Protein AF-A0A6G3SAL5-F1 (afdb_monomer_lite)

Secondary structure (DSSP, 8-state):
-HHHHHHHHHHHH--S-----S-EEEEEEETTEEEEEETTEEEEEE-TT-

Radius of gyration: 11.23 Å; chains: 1; bounding box: 28×17×29 Å

pLDDT: mean 86.46, std 7.69, range [56.22, 94.88]

Sequence (50 aa):
MAPALQATARGALHLGPGPCVCGDSTLADRPDGTVVRHGDTVAKAHAPDT

Foldseek 3Di:
DQVVQQVVQCVVPDVDDDDADQDKDWPDDDQQWTWIDGRPDIGIDGHPVD

Structure (mmCIF, N/CA/C/O backbone):
data_AF-A0A6G3SAL5-F1
#
_entry.id   AF-A0A6G3SAL5-F1
#
loop_
_atom_site.group_PDB
_atom_site.id
_atom_site.type_symbol
_atom_site.label_atom_id
_atom_site.label_alt_id
_atom_site.label_comp_id
_atom_site.label_asym_id
_atom_site.label_entity_id
_atom_site.label_seq_id
_atom_site.pdbx_PDB_ins_code
_atom_site.Cartn_x
_atom_site.Cartn_y
_atom_site.Cartn_z
_atom_site.occupancy
_atom_site.B_iso_or_equiv
_atom_site.auth_seq_id
_atom_site.auth_comp_id
_atom_site.auth_asym_id
_atom_site.auth_atom_id
_atom_site.pdbx_PDB_model_num
ATOM 1 N N . MET A 1 1 ? 1.910 1.740 10.065 1.00 66.00 1 MET A N 1
ATOM 2 C CA . MET A 1 1 ? 1.387 0.525 9.399 1.00 66.00 1 MET A CA 1
ATOM 3 C C . MET A 1 1 ? 1.749 0.478 7.914 1.00 66.00 1 MET A C 1
ATOM 5 O O . MET A 1 1 ? 2.401 -0.478 7.514 1.00 66.00 1 MET A O 1
ATOM 9 N N . ALA A 1 2 ? 1.433 1.503 7.110 1.00 75.81 2 ALA A N 1
ATOM 10 C CA . ALA A 1 2 ? 1.661 1.485 5.653 1.00 75.81 2 ALA A CA 1
ATOM 11 C C . ALA A 1 2 ? 3.080 1.072 5.171 1.00 75.81 2 ALA A C 1
ATOM 13 O O . ALA A 1 2 ? 3.147 0.221 4.284 1.00 75.81 2 ALA A O 1
ATOM 14 N N . PRO A 1 3 ? 4.206 1.542 5.756 1.00 80.44 3 PRO A N 1
ATOM 15 C CA . PRO A 1 3 ? 5.544 1.151 5.283 1.00 80.44 3 PRO A CA 1
ATOM 16 C C . PRO A 1 3 ? 5.862 -0.340 5.468 1.00 80.44 3 PRO A C 1
ATOM 18 O O . PRO A 1 3 ? 6.511 -0.952 4.624 1.00 80.44 3 PRO A O 1
ATOM 21 N N . ALA A 1 4 ? 5.377 -0.948 6.556 1.00 85.00 4 ALA A N 1
ATOM 22 C CA . ALA A 1 4 ? 5.541 -2.382 6.793 1.00 85.00 4 ALA A CA 1
ATOM 23 C C . ALA A 1 4 ? 4.737 -3.198 5.773 1.00 85.00 4 ALA A C 1
ATOM 25 O O . ALA A 1 4 ? 5.226 -4.186 5.237 1.00 85.00 4 ALA A O 1
ATOM 26 N N . LEU A 1 5 ? 3.535 -2.726 5.441 1.00 87.50 5 LEU A N 1
ATOM 27 C CA . LEU A 1 5 ? 2.677 -3.333 4.431 1.00 87.50 5 LEU A CA 1
ATOM 28 C C . LEU A 1 5 ? 3.288 -3.285 3.029 1.00 87.50 5 LEU A C 1
ATOM 30 O O . LEU A 1 5 ? 3.241 -4.274 2.299 1.00 87.50 5 LEU A O 1
ATOM 34 N N . GLN A 1 6 ? 3.898 -2.153 2.673 1.00 88.44 6 GLN A N 1
ATOM 35 C CA . GLN A 1 6 ? 4.635 -1.997 1.418 1.00 88.44 6 GLN A CA 1
ATOM 36 C C . GLN A 1 6 ? 5.827 -2.958 1.360 1.00 88.44 6 GLN A C 1
ATOM 38 O O . GLN A 1 6 ? 6.033 -3.625 0.348 1.00 88.44 6 GLN A O 1
ATOM 43 N N . ALA A 1 7 ? 6.571 -3.105 2.461 1.00 86.56 7 ALA A N 1
ATOM 44 C CA . ALA A 1 7 ? 7.668 -4.066 2.543 1.00 86.56 7 ALA A CA 1
ATOM 45 C C . ALA A 1 7 ? 7.188 -5.519 2.373 1.00 86.56 7 ALA A C 1
ATOM 47 O O . ALA A 1 7 ? 7.812 -6.278 1.632 1.00 86.56 7 ALA A O 1
ATOM 48 N N . THR A 1 8 ? 6.063 -5.898 2.990 1.00 88.19 8 THR A N 1
ATOM 49 C CA . THR A 1 8 ? 5.455 -7.227 2.810 1.00 88.19 8 THR A CA 1
ATOM 50 C C . THR A 1 8 ? 5.037 -7.466 1.361 1.00 88.19 8 THR A C 1
ATOM 52 O O . THR A 1 8 ? 5.382 -8.500 0.792 1.00 88.19 8 THR A O 1
ATOM 55 N N . ALA A 1 9 ? 4.340 -6.509 0.743 1.00 89.19 9 ALA A N 1
ATOM 56 C CA . ALA A 1 9 ? 3.908 -6.624 -0.649 1.00 89.19 9 ALA A CA 1
ATOM 57 C C . ALA A 1 9 ? 5.106 -6.745 -1.608 1.00 89.19 9 ALA A C 1
ATOM 59 O O . ALA A 1 9 ? 5.093 -7.569 -2.522 1.00 89.19 9 ALA A O 1
ATOM 60 N N . ARG A 1 10 ? 6.179 -5.987 -1.354 1.00 88.06 10 ARG A N 1
ATOM 61 C CA . ARG A 1 10 ? 7.430 -6.079 -2.113 1.00 88.06 10 ARG A CA 1
ATOM 62 C C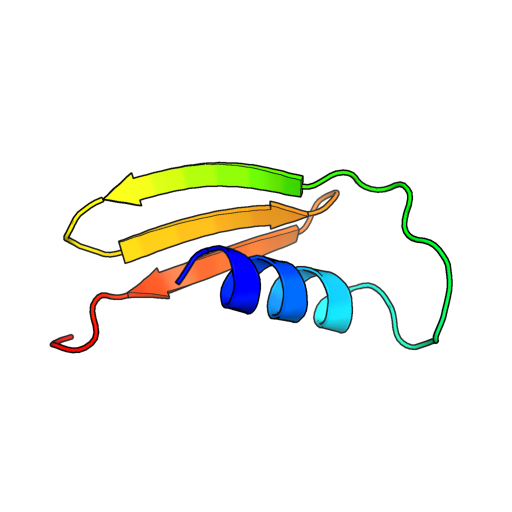 . ARG A 1 10 ? 8.114 -7.438 -1.925 1.00 88.06 10 ARG A C 1
ATOM 64 O O . ARG A 1 10 ? 8.521 -8.042 -2.910 1.00 88.06 10 ARG A O 1
ATOM 71 N N . GLY A 1 11 ? 8.220 -7.939 -0.695 1.00 87.81 11 GLY A N 1
ATOM 72 C CA . GLY A 1 11 ? 8.837 -9.242 -0.411 1.00 87.81 11 GLY A CA 1
ATOM 73 C C . GLY A 1 11 ? 8.084 -10.428 -1.025 1.00 87.81 11 GLY A C 1
ATOM 74 O O . GLY A 1 11 ? 8.704 -11.426 -1.376 1.00 87.81 11 GLY A O 1
ATOM 75 N N . ALA A 1 12 ? 6.767 -10.309 -1.210 1.00 87.50 12 ALA A N 1
ATOM 76 C CA . ALA A 1 12 ? 5.963 -11.335 -1.873 1.00 87.50 12 ALA A CA 1
ATOM 77 C C . ALA A 1 12 ? 6.246 -11.448 -3.385 1.00 87.50 12 ALA A C 1
ATOM 79 O O . ALA A 1 12 ? 6.086 -12.524 -3.956 1.00 87.50 12 ALA A O 1
ATOM 80 N N . LEU A 1 13 ? 6.657 -10.350 -4.030 1.00 88.12 13 LEU A N 1
ATOM 81 C CA . LEU A 1 13 ? 6.882 -10.284 -5.478 1.00 88.12 13 LEU A CA 1
ATOM 82 C C . LEU A 1 13 ? 8.359 -10.351 -5.877 1.00 88.12 13 LEU A C 1
ATOM 84 O O . LEU A 1 13 ? 8.679 -10.785 -6.982 1.00 88.12 13 LEU A O 1
ATOM 88 N N . HIS A 1 14 ? 9.264 -9.939 -4.989 1.00 88.19 14 HIS A N 1
ATOM 89 C CA . HIS A 1 14 ? 10.693 -9.851 -5.272 1.00 88.19 14 HIS A CA 1
ATOM 90 C C . HIS A 1 14 ? 11.480 -10.768 -4.336 1.00 88.19 14 HIS A C 1
ATOM 92 O O . HIS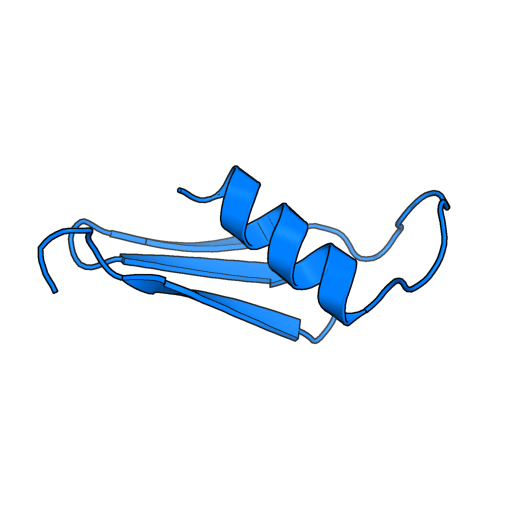 A 1 14 ? 11.664 -10.467 -3.160 1.00 88.19 14 HIS A O 1
ATOM 98 N N . LEU A 1 15 ? 11.997 -11.872 -4.880 1.00 79.06 15 LEU A N 1
ATOM 99 C CA . LEU A 1 15 ? 12.831 -12.842 -4.152 1.00 79.06 15 LEU A CA 1
ATOM 100 C C . LEU A 1 15 ? 14.299 -12.404 -4.000 1.00 79.06 15 LEU A C 1
ATOM 102 O O . LEU A 1 15 ? 15.066 -13.058 -3.297 1.00 79.06 15 LEU A O 1
ATOM 106 N N . GLY A 1 16 ? 14.709 -11.325 -4.670 1.00 78.44 16 GLY A N 1
ATOM 107 C CA . GLY A 1 16 ? 16.100 -10.883 -4.728 1.00 78.44 16 GLY A CA 1
ATOM 108 C C . GLY A 1 16 ? 16.279 -9.394 -4.425 1.00 78.44 16 GLY A C 1
ATOM 109 O O . GLY A 1 16 ? 15.354 -8.598 -4.615 1.00 78.44 16 GLY A O 1
ATOM 110 N N . PRO A 1 17 ? 17.480 -8.990 -3.975 1.00 71.69 17 PRO A N 1
ATOM 111 C CA . PRO A 1 17 ? 17.814 -7.587 -3.803 1.00 71.69 17 PRO A CA 1
ATOM 112 C C . PRO A 1 17 ? 17.954 -6.930 -5.181 1.00 71.69 17 PRO A C 1
ATOM 114 O O . PRO A 1 17 ? 18.854 -7.243 -5.955 1.00 71.69 17 PRO A O 1
ATOM 117 N N . GLY A 1 18 ? 17.045 -6.012 -5.492 1.00 81.12 18 GLY A N 1
ATOM 118 C CA . GLY A 1 18 ? 17.057 -5.254 -6.737 1.00 81.12 18 GLY A CA 1
ATOM 119 C C . GLY A 1 18 ? 16.204 -3.988 -6.638 1.00 81.12 18 GLY A C 1
ATOM 120 O O . GLY A 1 18 ? 15.305 -3.906 -5.784 1.00 81.12 18 GLY A O 1
ATOM 121 N N . PRO A 1 19 ? 16.488 -2.972 -7.473 1.00 80.19 19 PRO A N 1
ATOM 122 C CA . PRO A 1 19 ? 15.633 -1.800 -7.571 1.00 80.19 19 PRO A CA 1
ATOM 123 C C . PRO A 1 19 ? 14.242 -2.228 -8.047 1.00 80.19 19 PRO A C 1
ATOM 125 O O . PRO A 1 19 ? 14.101 -3.028 -8.967 1.00 80.19 19 PRO A O 1
ATOM 128 N N . CYS A 1 20 ? 13.211 -1.699 -7.395 1.00 85.69 20 CYS A N 1
ATOM 129 C CA . CYS A 1 20 ? 11.826 -1.997 -7.728 1.00 85.69 20 CYS A CA 1
ATOM 130 C C . CYS A 1 20 ? 11.220 -0.843 -8.531 1.00 85.69 20 CYS A C 1
ATOM 132 O O . CYS A 1 20 ? 11.335 0.310 -8.122 1.00 85.69 20 CYS A O 1
ATOM 134 N N . VAL A 1 21 ? 10.541 -1.163 -9.637 1.00 87.19 21 VAL A N 1
ATOM 135 C CA . VAL A 1 21 ? 9.885 -0.184 -10.526 1.00 87.19 21 VAL A CA 1
ATOM 136 C C . VAL A 1 21 ? 8.355 -0.178 -10.408 1.00 87.19 21 VAL A C 1
ATOM 138 O O . VAL A 1 21 ? 7.698 0.637 -11.042 1.00 87.19 21 VAL A O 1
ATOM 141 N N . CYS A 1 22 ? 7.777 -1.074 -9.601 1.00 87.88 22 CYS A N 1
ATOM 142 C CA . CYS A 1 22 ? 6.335 -1.342 -9.550 1.00 87.88 22 CYS A CA 1
ATOM 143 C C . CYS A 1 22 ? 5.483 -0.185 -8.996 1.00 87.88 22 CYS A C 1
ATOM 145 O O . CYS A 1 22 ? 4.274 -0.175 -9.220 1.00 87.88 22 CYS A O 1
ATOM 147 N N . GLY A 1 23 ? 6.101 0.770 -8.292 1.00 81.50 23 GLY A N 1
ATOM 148 C CA . GLY A 1 23 ? 5.408 1.839 -7.574 1.00 81.50 23 GLY A CA 1
ATOM 149 C C . GLY A 1 23 ? 4.572 1.328 -6.395 1.00 81.50 23 GLY A C 1
ATOM 150 O O . GLY A 1 23 ? 4.074 0.201 -6.393 1.00 81.50 23 GLY A O 1
ATOM 151 N N . ASP A 1 24 ? 4.402 2.178 -5.386 1.00 89.06 24 ASP A N 1
ATOM 152 C CA . ASP A 1 24 ? 3.569 1.897 -4.219 1.00 89.06 24 ASP A CA 1
ATOM 153 C C . ASP A 1 24 ? 2.415 2.893 -4.154 1.00 89.06 24 ASP A C 1
ATOM 155 O O . ASP A 1 24 ? 2.604 4.096 -4.343 1.00 89.06 24 ASP A O 1
ATOM 159 N N . SER A 1 25 ? 1.214 2.403 -3.851 1.0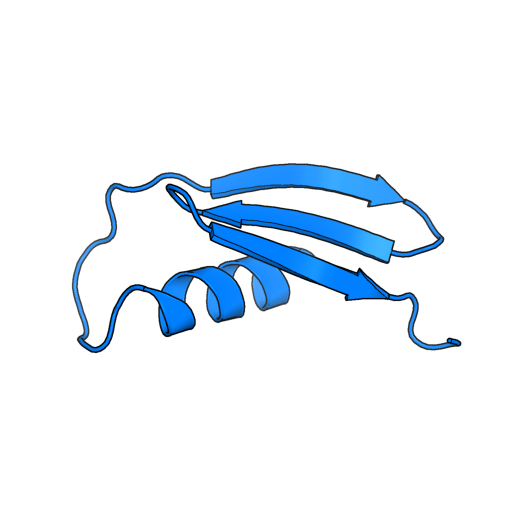0 91.56 25 SER A N 1
ATOM 160 C CA . SER A 1 25 ? 0.053 3.265 -3.618 1.00 91.56 25 SER A CA 1
ATOM 161 C C . SER A 1 25 ? -0.747 2.796 -2.412 1.00 91.56 25 SER A C 1
ATOM 163 O O . SER A 1 25 ? -1.051 1.613 -2.257 1.00 91.56 25 SER A O 1
ATOM 165 N N . THR A 1 26 ? -1.094 3.735 -1.539 1.00 94.12 26 THR A N 1
ATOM 166 C CA . THR A 1 26 ? -2.031 3.477 -0.447 1.00 94.12 26 THR A CA 1
ATOM 167 C C . THR A 1 26 ? -3.443 3.525 -1.010 1.00 94.12 26 THR A C 1
ATOM 169 O O . THR A 1 26 ? -3.846 4.541 -1.573 1.00 94.12 26 THR A O 1
ATOM 172 N N . LEU A 1 27 ? -4.187 2.427 -0.869 1.00 93.75 27 LEU A N 1
ATOM 173 C CA . LEU A 1 27 ? -5.579 2.343 -1.321 1.00 93.75 27 LEU A CA 1
ATOM 174 C C . LEU A 1 27 ? -6.555 2.733 -0.210 1.00 93.75 27 LEU A C 1
ATOM 176 O O . LEU A 1 27 ? -7.587 3.341 -0.481 1.00 93.75 27 LEU A O 1
ATOM 180 N N . ALA A 1 28 ? -6.231 2.386 1.036 1.00 94.50 28 ALA A N 1
ATOM 181 C CA . ALA A 1 28 ? -7.000 2.783 2.205 1.00 94.50 28 ALA A CA 1
ATOM 182 C C . ALA A 1 28 ? -6.083 2.917 3.421 1.00 94.50 28 ALA A C 1
ATOM 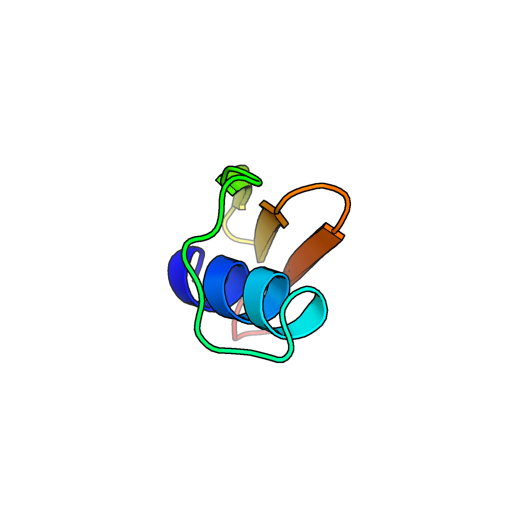184 O O . ALA A 1 28 ? -5.256 2.043 3.676 1.00 94.50 28 ALA A O 1
ATOM 185 N N . ASP A 1 29 ? -6.267 3.986 4.186 1.00 91.44 29 ASP A N 1
ATOM 186 C CA . ASP A 1 29 ? -5.667 4.151 5.506 1.00 91.44 29 ASP A CA 1
ATOM 187 C C . ASP A 1 29 ? -6.746 4.680 6.444 1.00 91.44 29 ASP A C 1
ATOM 189 O O . ASP A 1 29 ? -7.197 5.821 6.320 1.00 91.44 29 ASP A O 1
ATOM 193 N N . ARG A 1 30 ? -7.272 3.790 7.284 1.00 90.50 30 ARG A N 1
ATOM 194 C CA . ARG A 1 30 ? -8.43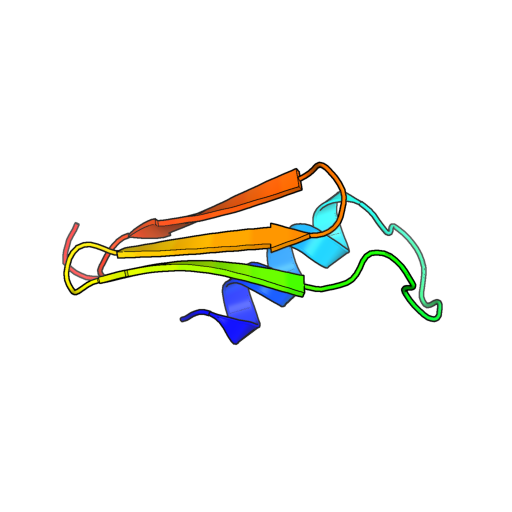5 4.044 8.133 1.00 90.50 30 ARG A CA 1
ATOM 195 C C . ARG A 1 30 ? -8.199 3.449 9.522 1.00 90.50 30 ARG A C 1
ATOM 197 O O . ARG A 1 30 ? -7.343 2.578 9.670 1.00 90.50 30 ARG A O 1
ATOM 204 N N . PRO A 1 31 ? -8.971 3.861 10.541 1.00 88.56 31 PRO A N 1
ATOM 205 C CA . PRO A 1 31 ? -8.808 3.340 11.898 1.00 88.56 31 PRO A CA 1
ATOM 206 C C . PRO A 1 31 ? -8.963 1.817 12.002 1.00 88.56 31 PRO A C 1
ATOM 208 O O . PRO A 1 31 ? -8.335 1.203 12.853 1.00 88.56 31 PRO A O 1
ATOM 211 N N . ASP A 1 32 ? -9.771 1.204 11.131 1.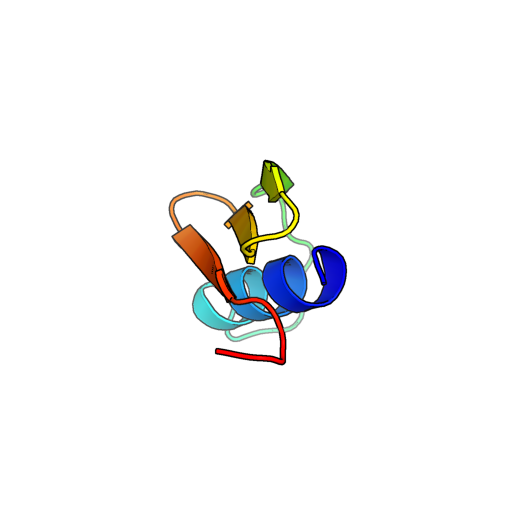00 87.00 32 ASP A N 1
ATOM 212 C CA . ASP A 1 32 ? -10.000 -0.244 11.072 1.00 87.00 32 ASP A CA 1
ATOM 213 C C . ASP A 1 32 ? -8.866 -1.031 10.387 1.00 87.00 32 ASP A C 1
ATOM 215 O O . ASP A 1 32 ? -8.803 -2.259 10.498 1.00 87.00 32 ASP A O 1
ATOM 219 N N . GLY A 1 33 ? -7.966 -0.350 9.672 1.00 91.62 33 GLY A N 1
ATOM 220 C CA . GLY A 1 33 ? -6.838 -0.984 9.002 1.00 91.62 33 GLY A CA 1
ATOM 221 C C . GLY A 1 33 ? -6.289 -0.211 7.805 1.00 91.62 33 GLY A C 1
ATOM 222 O O . GLY A 1 33 ? -6.834 0.797 7.349 1.00 91.62 33 GLY A O 1
ATOM 223 N N . THR A 1 34 ? -5.205 -0.750 7.254 1.00 94.06 34 THR A N 1
ATOM 224 C CA . THR A 1 34 ? -4.477 -0.178 6.117 1.00 94.06 34 THR A CA 1
ATOM 225 C C . THR A 1 34 ? -4.443 -1.178 4.961 1.00 94.06 34 THR A C 1
ATOM 227 O O . THR A 1 34 ? -4.254 -2.378 5.168 1.00 94.06 34 THR A O 1
ATOM 230 N N . VAL A 1 35 ? -4.590 -0.683 3.732 1.00 94.12 35 VAL A N 1
ATOM 231 C CA . VAL A 1 35 ? -4.468 -1.450 2.487 1.00 94.12 35 VAL A CA 1
ATOM 232 C C . VAL A 1 35 ? -3.532 -0.717 1.532 1.00 94.12 35 VAL A C 1
ATOM 234 O O . VAL A 1 35 ? -3.737 0.462 1.232 1.00 94.12 35 VAL A O 1
ATOM 237 N N . VAL A 1 36 ? -2.530 -1.425 1.012 1.00 94.88 36 VAL A N 1
ATOM 238 C CA . VAL A 1 36 ? -1.579 -0.896 0.023 1.00 94.88 36 VAL A CA 1
ATOM 239 C C . VAL A 1 36 ? -1.536 -1.782 -1.212 1.00 94.88 36 VAL A C 1
ATOM 241 O O . VAL A 1 36 ? -1.785 -2.985 -1.132 1.00 94.88 36 VAL A O 1
ATOM 244 N N . ARG A 1 37 ? -1.174 -1.189 -2.346 1.00 93.94 37 ARG A N 1
ATOM 245 C CA . ARG A 1 37 ? -0.896 -1.875 -3.604 1.00 93.94 37 ARG A CA 1
ATOM 246 C C . ARG A 1 37 ? 0.566 -1.683 -3.993 1.00 93.94 37 ARG A C 1
ATOM 248 O O . ARG A 1 37 ? 1.070 -0.561 -3.945 1.00 93.94 37 ARG A O 1
ATOM 255 N N . HIS A 1 38 ? 1.183 -2.773 -4.435 1.00 93.00 38 HIS A N 1
ATOM 256 C CA . HIS A 1 38 ? 2.518 -2.827 -5.018 1.00 93.00 38 HIS A CA 1
ATOM 257 C C . HIS A 1 38 ? 2.458 -3.641 -6.314 1.00 93.00 38 HIS A C 1
ATOM 259 O O . HIS A 1 38 ? 2.209 -4.849 -6.273 1.00 93.00 38 HIS A O 1
ATOM 265 N N . GLY A 1 39 ? 2.643 -2.995 -7.470 1.00 88.88 39 GLY A N 1
ATOM 266 C CA . GLY A 1 39 ? 2.387 -3.645 -8.761 1.00 88.88 39 GLY A CA 1
ATOM 267 C C . GLY A 1 39 ? 0.965 -4.214 -8.812 1.00 88.88 39 GLY A C 1
ATOM 268 O O . GLY A 1 39 ? 0.007 -3.479 -8.591 1.00 88.88 39 GLY A O 1
ATOM 269 N N . ASP A 1 40 ? 0.818 -5.519 -9.034 1.00 88.19 40 ASP A N 1
ATOM 270 C CA . ASP A 1 40 ? -0.489 -6.200 -9.042 1.00 88.19 40 ASP A CA 1
ATOM 271 C C . ASP A 1 40 ? -0.855 -6.875 -7.708 1.00 88.19 40 ASP A C 1
ATOM 273 O O . ASP A 1 40 ? -1.911 -7.493 -7.589 1.00 88.19 40 ASP A O 1
ATOM 277 N N . THR A 1 41 ? -0.015 -6.739 -6.677 1.00 90.25 41 THR A N 1
ATOM 278 C CA . THR A 1 41 ? -0.277 -7.290 -5.338 1.00 90.25 41 THR A CA 1
ATOM 279 C C . THR A 1 41 ? -0.892 -6.250 -4.415 1.00 90.25 41 THR A C 1
ATOM 281 O O . THR A 1 41 ? -0.507 -5.080 -4.416 1.00 90.25 41 THR A O 1
ATOM 284 N N . VAL A 1 42 ? -1.827 -6.700 -3.579 1.00 93.19 42 VAL A N 1
ATOM 285 C CA . VAL A 1 42 ? -2.450 -5.904 -2.521 1.00 93.19 42 VAL A CA 1
ATOM 286 C C . VAL A 1 42 ? -2.147 -6.544 -1.173 1.00 93.19 42 VAL A C 1
ATOM 288 O O . VAL A 1 42 ? -2.356 -7.742 -0.994 1.00 93.19 42 VAL A O 1
ATOM 291 N N . ALA A 1 43 ? -1.680 -5.742 -0.218 1.00 93.25 43 ALA A N 1
ATOM 292 C CA . ALA A 1 43 ? -1.464 -6.162 1.162 1.00 93.25 43 ALA A CA 1
ATOM 293 C C . ALA A 1 43 ? -2.409 -5.408 2.102 1.00 93.25 43 ALA A C 1
ATOM 295 O O . ALA A 1 43 ? -2.697 -4.227 1.893 1.00 93.25 43 ALA A O 1
ATOM 296 N N . LYS A 1 44 ? -2.881 -6.098 3.144 1.00 92.06 44 LYS A N 1
ATOM 297 C CA . LYS A 1 44 ? -3.797 -5.566 4.157 1.00 92.06 44 LYS A CA 1
ATOM 298 C C . LYS A 1 44 ? -3.258 -5.841 5.559 1.00 92.06 44 LYS A C 1
ATOM 300 O O . LYS A 1 44 ? -2.839 -6.959 5.840 1.00 92.06 44 LYS A O 1
ATOM 305 N N . ALA A 1 45 ? -3.324 -4.837 6.427 1.00 93.25 45 ALA A N 1
ATOM 306 C CA . ALA A 1 45 ? -3.200 -4.994 7.871 1.00 93.25 45 ALA A CA 1
ATOM 307 C C . ALA A 1 45 ? -4.479 -4.513 8.536 1.00 93.25 45 ALA A C 1
ATOM 309 O O . ALA A 1 45 ? -5.086 -3.527 8.112 1.00 93.25 45 ALA A O 1
ATOM 310 N N . HIS A 1 46 ? -4.848 -5.212 9.594 1.00 90.25 46 HIS A N 1
ATOM 311 C CA . HIS A 1 46 ? -5.916 -4.803 10.480 1.00 90.25 46 HIS A CA 1
ATOM 312 C C . HIS A 1 46 ? -5.372 -3.930 11.617 1.00 90.25 46 HIS A C 1
ATOM 314 O O . HIS A 1 46 ? -4.158 -3.877 11.842 1.00 90.25 46 HIS A O 1
ATOM 320 N N . ALA A 1 47 ? -6.268 -3.220 12.304 1.00 84.56 47 ALA A N 1
ATOM 321 C CA . ALA A 1 47 ? -5.940 -2.578 13.571 1.00 84.56 47 ALA A CA 1
ATOM 322 C C . ALA A 1 47 ? -5.388 -3.619 14.572 1.00 84.56 47 ALA A C 1
ATOM 324 O O . ALA A 1 47 ? -5.765 -4.785 14.504 1.00 84.56 47 ALA A O 1
ATOM 325 N N . PRO A 1 48 ? -4.491 -3.234 15.494 1.00 76.06 48 PRO A N 1
ATOM 326 C CA . PRO A 1 48 ? -3.891 -4.173 16.447 1.00 76.06 48 PRO A CA 1
ATOM 327 C C . PRO A 1 48 ? -4.908 -4.823 17.402 1.00 76.06 48 PRO A C 1
ATOM 329 O O . PRO A 1 48 ? -4.589 -5.829 18.029 1.00 76.06 48 PRO A O 1
ATOM 332 N N . ASP A 1 49 ? -6.112 -4.258 17.505 1.00 75.19 49 ASP A N 1
ATOM 333 C CA . ASP A 1 49 ? -7.171 -4.675 18.431 1.00 75.19 49 ASP A CA 1
ATOM 334 C C . ASP A 1 49 ? -8.165 -5.681 17.812 1.00 75.19 49 ASP A C 1
ATOM 336 O O . ASP A 1 49 ? -9.213 -5.967 18.396 1.00 75.19 49 ASP A O 1
ATOM 340 N N . THR A 1 50 ? -7.857 -6.196 16.622 1.00 56.22 50 THR A N 1
ATOM 341 C CA . THR A 1 50 ? -8.643 -7.198 15.880 1.00 56.22 50 THR A CA 1
ATOM 342 C C . THR A 1 50 ? -7.776 -8.386 15.508 1.00 56.22 50 THR A C 1
ATOM 344 O O . THR A 1 50 ? -8.285 -9.524 15.578 1.00 56.22 50 THR A O 1
#